Protein AF-A0A962NJT9-F1 (afdb_monomer)

Sequence (72 aa):
MALLTSYEERALTIVKDKDNWFSVSELGQCRLATLNKLVDKGYLERIRRPGPYVPNESVLFRLLAEEQPARH

Structure (mmCIF, N/CA/C/O backbone):
data_AF-A0A962NJT9-F1
#
_entry.id   AF-A0A962NJT9-F1
#
loop_
_atom_site.group_PDB
_atom_site.id
_atom_site.type_symbol
_atom_site.label_atom_id
_atom_site.label_alt_id
_atom_site.label_comp_id
_atom_site.label_asym_id
_atom_site.label_entity_id
_atom_site.label_seq_id
_atom_site.pdbx_PDB_ins_code
_atom_site.Cartn_x
_atom_site.Cartn_y
_atom_site.Cartn_z
_atom_site.occupancy
_atom_site.B_iso_or_equiv
_atom_site.auth_seq_id
_atom_site.auth_comp_id
_atom_site.auth_asym_id
_atom_site.auth_atom_id
_atom_site.pdbx_PDB_model_num
ATOM 1 N N . MET A 1 1 ? -13.952 -4.239 14.698 1.00 45.84 1 MET A N 1
ATOM 2 C CA . MET A 1 1 ? -12.846 -3.337 14.316 1.00 45.84 1 MET A CA 1
ATOM 3 C C . MET A 1 1 ? -11.585 -4.175 14.312 1.00 45.84 1 MET A C 1
ATOM 5 O O . MET A 1 1 ? -11.244 -4.707 15.360 1.00 45.84 1 MET A O 1
ATOM 9 N N . ALA A 1 2 ? -10.968 -4.403 13.152 1.00 59.56 2 ALA A N 1
ATOM 10 C CA . ALA A 1 2 ? -9.682 -5.091 13.126 1.00 59.56 2 ALA A CA 1
ATOM 11 C C . ALA A 1 2 ? -8.639 -4.155 13.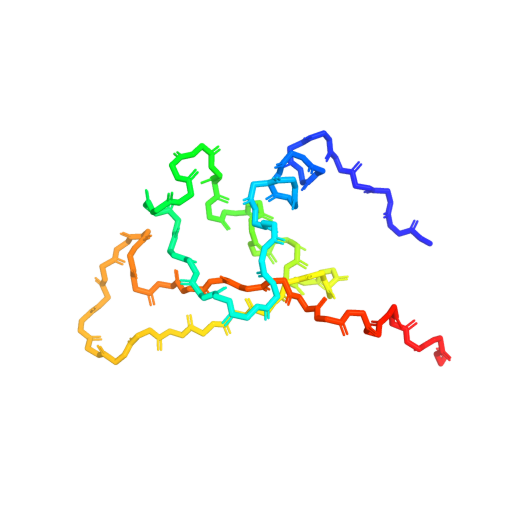750 1.00 59.56 2 ALA A C 1
ATOM 13 O O . ALA A 1 2 ? -8.478 -3.031 13.281 1.00 59.56 2 ALA A O 1
ATOM 14 N N . LEU A 1 3 ? -7.974 -4.593 14.819 1.00 80.38 3 LEU A N 1
ATOM 15 C CA . LEU A 1 3 ? -6.877 -3.829 15.407 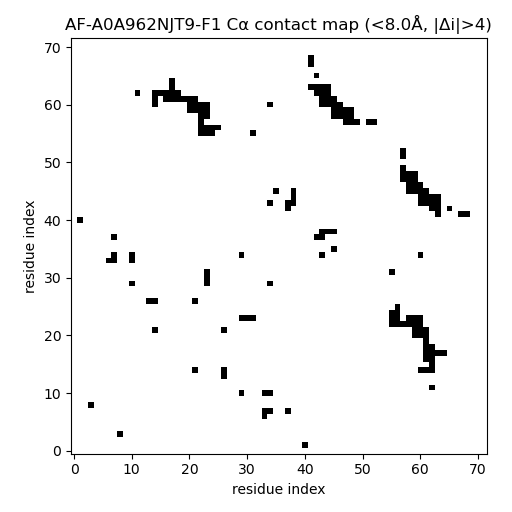1.00 80.38 3 LEU A CA 1
ATOM 16 C C . LEU A 1 3 ? -5.754 -3.717 14.368 1.00 80.38 3 LEU A C 1
ATOM 18 O O . LEU A 1 3 ? -5.353 -4.712 13.753 1.00 80.38 3 LEU A O 1
ATOM 22 N N . LEU A 1 4 ? -5.294 -2.492 14.132 1.00 85.44 4 LEU A N 1
ATOM 23 C CA . LEU A 1 4 ? -4.139 -2.237 13.285 1.00 85.44 4 LEU A CA 1
ATOM 24 C C . LEU A 1 4 ? -2.866 -2.538 14.075 1.00 85.44 4 LEU A C 1
ATOM 26 O O . LEU A 1 4 ? -2.782 -2.299 15.276 1.00 85.44 4 LEU A O 1
ATOM 30 N N . THR A 1 5 ? -1.869 -3.089 13.396 1.00 88.88 5 THR A N 1
ATOM 31 C CA . THR A 1 5 ? -0.518 -3.207 13.952 1.00 88.88 5 THR A CA 1
ATOM 32 C C . THR A 1 5 ? 0.196 -1.860 13.874 1.00 88.88 5 THR A C 1
ATOM 34 O O . THR A 1 5 ? -0.085 -1.064 12.978 1.00 88.88 5 THR A O 1
ATOM 37 N N . SER A 1 6 ? 1.219 -1.643 14.702 1.00 88.06 6 SER A N 1
ATOM 38 C CA . SER A 1 6 ? 2.006 -0.399 14.669 1.00 88.06 6 SER A CA 1
ATOM 39 C C . SER A 1 6 ? 2.639 -0.111 13.298 1.00 88.06 6 SER A C 1
ATOM 41 O O . SER A 1 6 ? 2.860 1.043 12.938 1.00 88.06 6 SER A O 1
ATOM 43 N N . TYR A 1 7 ? 2.914 -1.147 12.494 1.00 88.50 7 TYR A N 1
ATOM 44 C CA . TYR A 1 7 ? 3.398 -0.986 11.118 1.00 88.50 7 TYR A CA 1
ATOM 45 C C . TYR A 1 7 ? 2.311 -0.492 10.159 1.00 88.50 7 TYR A C 1
ATOM 47 O O . TYR A 1 7 ? 2.603 0.282 9.253 1.00 88.50 7 TYR A O 1
ATOM 55 N N . GLU A 1 8 ? 1.074 -0.946 10.343 1.00 89.44 8 GLU A N 1
ATOM 56 C CA . GLU A 1 8 ? -0.080 -0.534 9.543 1.00 89.44 8 GLU A CA 1
ATOM 57 C C . GLU A 1 8 ? -0.509 0.893 9.900 1.00 89.44 8 GLU A C 1
ATOM 59 O O . GLU A 1 8 ? -0.709 1.707 9.004 1.00 89.44 8 GLU A O 1
ATOM 64 N N . GLU A 1 9 ? -0.546 1.236 11.190 1.00 89.31 9 GLU A N 1
ATOM 65 C CA . GLU A 1 9 ? -0.810 2.605 11.658 1.00 89.31 9 GLU A CA 1
ATOM 66 C C . GLU A 1 9 ? 0.233 3.590 11.123 1.00 89.31 9 GLU A C 1
ATOM 68 O O . GLU A 1 9 ? -0.099 4.658 10.599 1.00 89.31 9 GLU A O 1
ATOM 73 N N . ARG A 1 10 ? 1.515 3.205 11.176 1.00 89.19 10 ARG A N 1
ATOM 74 C CA . ARG A 1 10 ? 2.598 4.009 10.604 1.00 89.19 10 ARG A CA 1
ATOM 75 C C . ARG A 1 10 ? 2.449 4.157 9.093 1.00 89.19 10 ARG A C 1
ATOM 77 O O . ARG A 1 10 ? 2.660 5.251 8.585 1.00 89.19 10 ARG A O 1
ATOM 84 N N . ALA A 1 11 ? 2.072 3.097 8.380 1.00 89.44 11 ALA A N 1
ATOM 85 C CA . ALA A 1 11 ? 1.868 3.159 6.936 1.00 89.44 11 ALA A CA 1
ATOM 86 C C . ALA A 1 11 ? 0.712 4.097 6.551 1.00 89.44 11 ALA A C 1
ATOM 88 O O . ALA A 1 11 ? 0.877 4.896 5.633 1.00 89.44 11 ALA A O 1
ATOM 89 N N . LEU A 1 12 ? -0.402 4.079 7.290 1.00 88.69 12 LEU A N 1
ATOM 90 C CA . LEU A 1 12 ? -1.501 5.038 7.107 1.00 88.69 12 LEU A CA 1
ATOM 91 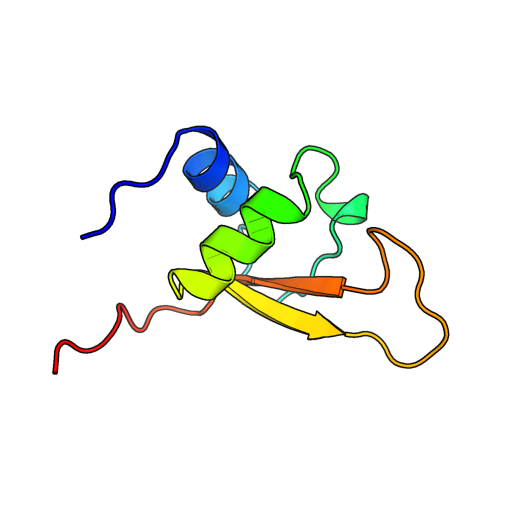C C . LEU A 1 12 ? -1.088 6.471 7.450 1.00 88.69 12 LEU A C 1
ATOM 93 O O . LEU A 1 12 ? -1.519 7.416 6.805 1.00 88.69 12 LEU A O 1
ATOM 97 N N . THR A 1 13 ? -0.195 6.641 8.425 1.00 87.62 13 THR A N 1
ATOM 98 C CA . THR A 1 13 ? 0.389 7.955 8.719 1.00 87.62 13 THR A CA 1
ATOM 99 C C . THR A 1 13 ? 1.342 8.425 7.619 1.00 87.62 13 THR A C 1
ATOM 101 O O . THR A 1 13 ? 1.631 9.610 7.554 1.00 87.62 13 THR A O 1
ATOM 104 N N . ILE A 1 14 ? 1.876 7.545 6.772 1.00 87.75 14 ILE A N 1
ATOM 105 C CA . ILE A 1 14 ? 2.762 7.928 5.659 1.00 87.75 14 ILE A CA 1
ATOM 106 C C . ILE A 1 14 ? 1.930 8.230 4.408 1.00 87.75 14 ILE A C 1
ATOM 108 O O . ILE A 1 14 ? 2.128 9.267 3.779 1.00 87.75 14 ILE A O 1
ATOM 112 N N . VAL A 1 15 ? 0.953 7.379 4.089 1.00 85.12 15 VAL A N 1
ATOM 113 C CA . VAL A 1 15 ? -0.038 7.628 3.035 1.00 85.12 15 VAL A CA 1
ATOM 114 C C . VAL A 1 15 ? -1.058 8.633 3.580 1.00 85.12 15 VAL A C 1
ATOM 116 O O . VAL A 1 15 ? -2.136 8.233 3.974 1.00 85.12 15 VAL A O 1
ATOM 119 N N . LYS A 1 16 ? -0.706 9.921 3.696 1.00 74.06 16 LYS A N 1
ATOM 120 C CA . LYS A 1 16 ? -1.575 10.962 4.302 1.00 74.06 16 LYS A CA 1
ATOM 121 C C . LYS A 1 16 ? -2.602 11.568 3.348 1.00 74.06 16 LYS A C 1
ATOM 123 O O . LYS A 1 16 ? -3.408 12.393 3.770 1.00 74.06 16 LYS A O 1
ATOM 128 N N . ASP A 1 17 ? -2.546 11.202 2.076 1.00 75.88 17 ASP A N 1
ATOM 129 C CA . ASP A 1 17 ? -3.239 11.910 1.011 1.00 75.88 17 ASP A CA 1
ATOM 130 C C . ASP A 1 17 ? -4.242 10.986 0.302 1.00 75.88 17 ASP A C 1
ATOM 132 O O . ASP A 1 17 ? -3.895 9.893 -0.158 1.00 75.88 17 ASP A O 1
ATOM 136 N N . LYS A 1 18 ? -5.506 11.423 0.289 1.00 78.75 18 LYS A N 1
ATOM 137 C CA . LYS A 1 18 ? -6.659 10.738 -0.321 1.00 78.75 18 LYS A CA 1
ATOM 138 C C . LYS A 1 18 ? -6.771 11.027 -1.826 1.00 78.75 18 LYS A C 1
ATOM 140 O O . LYS A 1 18 ? -7.494 10.326 -2.531 1.00 78.75 18 LYS A O 1
ATOM 145 N N . ASP A 1 19 ? -6.044 12.019 -2.330 1.00 82.94 19 ASP A N 1
ATOM 146 C CA . ASP A 1 19 ? -6.082 12.478 -3.717 1.00 82.94 19 ASP A CA 1
ATOM 147 C C . ASP A 1 19 ? -4.883 11.967 -4.527 1.00 82.94 19 ASP A C 1
ATOM 149 O O . ASP A 1 19 ? -4.979 11.807 -5.745 1.00 82.94 19 ASP A O 1
ATOM 153 N N . ASN A 1 20 ? -3.779 11.624 -3.858 1.00 88.62 20 ASN A N 1
ATOM 154 C CA . ASN A 1 20 ? -2.541 11.195 -4.505 1.00 88.62 20 ASN A CA 1
ATOM 155 C C . ASN A 1 20 ? -2.278 9.683 -4.422 1.00 88.62 20 ASN A C 1
ATOM 157 O O . ASN A 1 20 ? -2.494 9.027 -3.404 1.00 88.62 20 ASN A O 1
ATOM 161 N N . TRP A 1 21 ? -1.764 9.128 -5.521 1.00 92.19 21 TRP A N 1
ATOM 162 C CA . TRP A 1 21 ?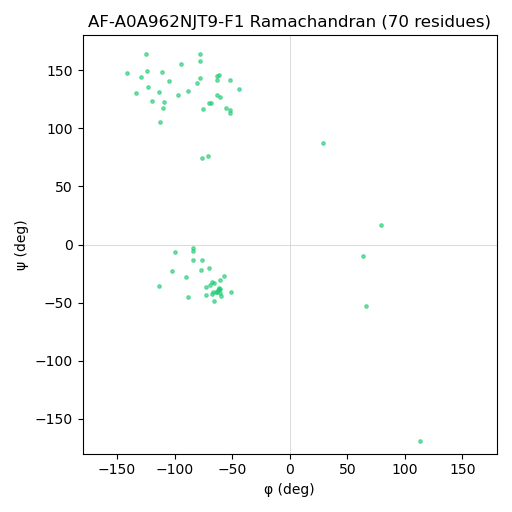 -1.344 7.731 -5.628 1.00 92.19 21 TRP A CA 1
ATOM 163 C C . TRP A 1 21 ? 0.160 7.601 -5.401 1.00 92.19 21 TRP A C 1
ATOM 165 O O . TRP A 1 21 ? 0.942 8.247 -6.092 1.00 92.19 21 TRP A O 1
ATOM 175 N N . PHE A 1 22 ? 0.561 6.697 -4.508 1.00 91.81 22 PHE A N 1
ATOM 176 C CA . PHE A 1 22 ? 1.961 6.477 -4.147 1.00 91.81 22 PHE A CA 1
ATOM 177 C C . PHE A 1 22 ? 2.380 5.032 -4.366 1.00 91.81 22 PHE A C 1
ATOM 179 O O . PHE A 1 22 ? 1.692 4.092 -3.968 1.00 91.81 22 PHE A O 1
ATOM 186 N N . SER A 1 23 ? 3.549 4.842 -4.954 1.00 92.88 23 SER A N 1
ATOM 187 C CA . SER A 1 23 ? 4.217 3.551 -5.005 1.00 92.88 23 SER A CA 1
ATOM 188 C C . SER A 1 23 ? 4.910 3.219 -3.683 1.00 92.88 23 SER A C 1
ATOM 190 O O . SER A 1 23 ? 5.152 4.077 -2.833 1.00 92.88 23 SER A O 1
ATOM 192 N N . VAL A 1 24 ? 5.272 1.952 -3.497 1.00 90.94 24 VAL A N 1
ATOM 193 C CA . VAL A 1 24 ? 6.033 1.521 -2.314 1.00 90.94 24 VAL A CA 1
ATOM 194 C C . VAL A 1 24 ? 7.392 2.224 -2.252 1.00 90.94 24 VAL A C 1
ATOM 196 O O . VAL A 1 24 ? 7.819 2.613 -1.167 1.00 90.94 24 VAL A O 1
ATOM 199 N N . SER A 1 25 ? 8.040 2.428 -3.403 1.00 90.44 25 SER A N 1
ATOM 200 C CA . SER A 1 25 ? 9.307 3.158 -3.507 1.00 90.44 25 SER A CA 1
ATOM 201 C C . SER A 1 25 ? 9.178 4.616 -3.054 1.00 90.44 25 SER A C 1
ATOM 203 O O . SER A 1 25 ? 10.057 5.107 -2.353 1.00 90.44 25 SER A O 1
ATOM 205 N N . GLU A 1 26 ? 8.067 5.286 -3.378 1.00 90.19 26 GLU A N 1
ATOM 206 C CA . GLU A 1 26 ? 7.787 6.664 -2.935 1.00 90.19 26 GLU A CA 1
ATOM 207 C C . GLU A 1 26 ? 7.512 6.747 -1.429 1.00 90.19 26 GLU A C 1
ATOM 209 O O . GLU A 1 26 ? 7.913 7.702 -0.769 1.00 90.19 26 GLU A O 1
ATOM 214 N N . LEU A 1 27 ? 6.867 5.723 -0.865 1.00 88.00 27 LEU A N 1
ATOM 215 C CA . LEU A 1 27 ? 6.595 5.648 0.572 1.00 88.00 27 LEU A CA 1
ATOM 216 C C . LEU A 1 27 ? 7.839 5.254 1.384 1.00 88.00 27 LEU A C 1
ATOM 218 O O . LEU A 1 27 ? 7.890 5.532 2.583 1.00 88.00 27 LEU A O 1
ATOM 222 N N . GLY A 1 28 ? 8.828 4.611 0.749 1.00 82.50 28 GLY A N 1
ATOM 223 C CA . GLY A 1 28 ? 10.185 4.316 1.232 1.00 82.50 28 GLY A CA 1
ATOM 224 C C . GLY A 1 28 ? 10.286 3.339 2.411 1.00 82.50 28 GLY A C 1
ATOM 225 O O . GLY A 1 28 ? 11.018 2.355 2.364 1.00 82.50 28 GLY A O 1
ATOM 226 N N . GLN A 1 29 ? 9.556 3.600 3.493 1.00 79.00 29 GLN A N 1
ATOM 227 C CA . GLN A 1 29 ? 9.595 2.853 4.753 1.00 79.00 29 GLN A CA 1
ATOM 228 C C . GLN A 1 29 ? 8.452 1.839 4.891 1.00 79.00 29 GLN A C 1
ATOM 230 O O . GLN A 1 29 ? 8.423 1.056 5.844 1.00 79.00 29 GLN A O 1
ATOM 235 N N . CYS A 1 30 ? 7.507 1.836 3.953 1.00 86.56 30 CYS A N 1
ATOM 236 C CA . CYS A 1 30 ? 6.389 0.904 3.942 1.00 86.56 30 CYS A CA 1
ATOM 237 C C . CYS A 1 30 ? 6.763 -0.374 3.191 1.00 86.56 30 CYS A C 1
ATOM 239 O O . CYS A 1 30 ? 7.264 -0.331 2.073 1.00 86.56 30 CYS A O 1
ATOM 241 N N . ARG A 1 31 ? 6.475 -1.539 3.776 1.00 89.62 31 ARG A N 1
ATOM 242 C CA . ARG A 1 31 ? 6.577 -2.813 3.052 1.00 89.62 31 ARG A CA 1
ATOM 243 C C . ARG A 1 31 ? 5.328 -3.013 2.199 1.00 89.62 31 ARG A C 1
ATOM 245 O O . ARG A 1 31 ? 4.217 -2.827 2.695 1.00 89.62 31 ARG A O 1
ATOM 252 N N . LEU A 1 32 ? 5.501 -3.513 0.974 1.00 89.56 32 LEU A N 1
ATOM 253 C CA . LEU A 1 32 ? 4.396 -3.874 0.074 1.00 89.56 32 LEU A CA 1
ATOM 254 C C . LEU A 1 32 ? 3.357 -4.780 0.758 1.00 89.56 32 LEU A C 1
ATOM 256 O O . LEU A 1 32 ? 2.156 -4.580 0.613 1.00 89.56 32 LEU A O 1
ATOM 260 N N . ALA A 1 33 ? 3.816 -5.749 1.557 1.00 91.12 33 ALA A N 1
ATOM 261 C CA . ALA A 1 33 ? 2.938 -6.647 2.305 1.00 91.12 33 ALA A CA 1
ATOM 262 C C . ALA A 1 33 ? 2.042 -5.909 3.317 1.00 91.12 33 ALA A C 1
ATOM 264 O O . ALA A 1 33 ? 0.883 -6.275 3.478 1.00 91.12 33 ALA A O 1
ATOM 265 N N . THR A 1 34 ? 2.554 -4.869 3.981 1.00 92.31 34 THR A N 1
ATOM 266 C CA . THR A 1 34 ? 1.776 -4.053 4.925 1.00 92.31 34 THR A CA 1
ATOM 267 C C . THR A 1 34 ? 0.698 -3.257 4.194 1.00 92.31 34 THR A C 1
ATOM 269 O O . THR A 1 34 ? -0.443 -3.222 4.639 1.00 92.31 34 THR A O 1
ATOM 272 N N . LEU A 1 35 ? 1.039 -2.670 3.045 1.00 91.88 35 LEU A N 1
ATOM 273 C CA . LEU A 1 35 ? 0.090 -1.910 2.230 1.00 91.88 35 LEU A CA 1
ATOM 274 C C . LEU A 1 35 ? -1.002 -2.814 1.646 1.00 91.88 35 LEU A C 1
ATOM 276 O O . LEU A 1 35 ? -2.171 -2.462 1.706 1.00 91.88 35 LEU A O 1
ATOM 280 N N . ASN A 1 36 ? -0.654 -4.018 1.179 1.00 91.81 36 ASN A N 1
ATOM 281 C CA . ASN A 1 36 ? -1.650 -4.995 0.730 1.00 91.81 36 ASN A CA 1
ATOM 282 C C . ASN A 1 36 ? -2.613 -5.402 1.856 1.00 91.81 36 ASN A C 1
ATOM 284 O O . ASN A 1 36 ? -3.814 -5.421 1.629 1.00 91.81 36 ASN A O 1
ATOM 288 N N . LYS A 1 37 ? -2.127 -5.629 3.084 1.00 91.81 37 LYS A N 1
ATOM 289 C CA . LYS A 1 37 ? -3.017 -5.902 4.229 1.00 91.81 37 LYS A CA 1
ATOM 290 C C . LYS A 1 37 ? -3.977 -4.747 4.508 1.00 91.81 37 LYS A C 1
ATOM 292 O O . LYS A 1 37 ? -5.124 -4.981 4.867 1.00 91.81 37 LYS A O 1
ATOM 297 N N . LEU A 1 38 ? -3.517 -3.505 4.366 1.00 91.00 38 LEU A N 1
ATOM 298 C CA . LEU A 1 38 ? -4.369 -2.327 4.526 1.00 91.00 38 LEU A CA 1
ATOM 299 C C . LEU A 1 38 ? -5.424 -2.214 3.417 1.00 91.00 38 LEU A C 1
ATOM 301 O O . LEU A 1 38 ? -6.528 -1.755 3.699 1.00 91.00 38 LEU A O 1
ATOM 305 N N . VAL A 1 39 ? -5.119 -2.674 2.201 1.00 92.12 39 VAL A N 1
ATOM 306 C CA . VAL A 1 39 ? -6.101 -2.816 1.112 1.00 92.12 39 VAL A CA 1
ATOM 307 C C . VAL A 1 39 ? -7.135 -3.884 1.457 1.00 92.12 39 VAL A C 1
ATOM 309 O O . VAL A 1 39 ? -8.328 -3.611 1.402 1.00 92.12 39 VAL A O 1
ATOM 312 N N . ASP A 1 40 ? -6.695 -5.065 1.901 1.00 90.69 40 ASP A N 1
ATOM 313 C CA . ASP A 1 40 ? -7.594 -6.161 2.296 1.00 90.69 40 ASP A CA 1
ATOM 314 C C . ASP A 1 40 ? -8.519 -5.759 3.461 1.00 90.69 40 ASP A C 1
ATOM 316 O O . ASP A 1 40 ? -9.647 -6.232 3.574 1.00 90.69 40 ASP A O 1
ATOM 320 N N . LYS A 1 41 ? -8.044 -4.860 4.331 1.00 89.06 41 LYS A N 1
ATOM 321 C CA . LYS A 1 41 ? -8.805 -4.282 5.446 1.00 89.06 41 LYS A CA 1
ATOM 322 C C . LYS A 1 41 ? -9.679 -3.079 5.050 1.00 89.06 41 LYS A C 1
ATOM 324 O O . LYS A 1 41 ? -10.380 -2.556 5.912 1.00 89.06 41 LYS A O 1
ATOM 329 N N . GLY A 1 42 ? -9.630 -2.630 3.794 1.00 89.62 42 GLY A N 1
ATOM 330 C CA . GLY A 1 42 ? -10.447 -1.528 3.275 1.00 89.62 42 GLY A CA 1
ATOM 331 C C . GLY A 1 42 ? -9.962 -0.120 3.635 1.00 89.62 42 GLY A C 1
ATOM 332 O O . GLY A 1 42 ? -10.733 0.825 3.536 1.00 89.62 42 GLY A O 1
ATOM 333 N N . TYR A 1 43 ? -8.708 0.052 4.064 1.00 89.69 43 TYR A N 1
ATOM 334 C CA . TYR A 1 43 ? -8.149 1.380 4.366 1.00 89.69 43 TYR A CA 1
ATOM 335 C C . TYR A 1 43 ? -7.477 2.042 3.161 1.00 89.69 43 TYR A C 1
ATOM 337 O O . TYR A 1 43 ? -7.388 3.268 3.095 1.00 89.69 43 TYR A O 1
ATOM 345 N N . LEU A 1 44 ? -6.959 1.239 2.231 1.00 92.00 44 LEU A N 1
ATOM 346 C CA . LEU A 1 44 ? -6.261 1.714 1.041 1.00 92.00 44 LEU A CA 1
ATOM 347 C C . LEU A 1 44 ? -6.913 1.151 -0.217 1.00 92.00 44 LEU A C 1
ATOM 349 O O . LEU A 1 44 ? -7.376 0.014 -0.237 1.00 92.00 44 LEU A O 1
ATOM 353 N N . GLU A 1 45 ? -6.845 1.916 -1.296 1.00 92.06 45 GLU A N 1
ATOM 354 C CA . GLU A 1 45 ? -7.066 1.404 -2.642 1.00 92.06 45 GLU A CA 1
ATOM 355 C C . GLU A 1 45 ? -5.737 1.039 -3.293 1.00 92.06 45 GLU A C 1
ATOM 357 O O . GLU A 1 45 ? -4.685 1.585 -2.948 1.00 92.06 45 GLU A O 1
ATOM 362 N N . ARG A 1 46 ? -5.788 0.126 -4.266 1.00 92.62 46 ARG A N 1
ATOM 363 C CA . ARG A 1 46 ? -4.616 -0.309 -5.024 1.00 92.62 46 ARG A CA 1
ATOM 364 C C . ARG A 1 46 ? -4.898 -0.329 -6.513 1.00 92.62 46 ARG A C 1
ATOM 366 O O . ARG A 1 46 ? -5.829 -0.997 -6.955 1.00 92.62 46 ARG A O 1
ATOM 373 N N . ILE A 1 47 ? -4.005 0.280 -7.284 1.00 93.69 47 ILE A N 1
ATOM 374 C CA . ILE A 1 47 ? -3.982 0.161 -8.745 1.00 93.69 47 ILE A CA 1
ATOM 375 C C . ILE A 1 47 ? -2.615 -0.308 -9.229 1.00 93.69 47 ILE A C 1
ATOM 377 O O . ILE A 1 47 ? -1.613 -0.260 -8.512 1.00 93.69 47 ILE A O 1
ATOM 381 N N . ARG A 1 48 ? -2.576 -0.763 -10.480 1.00 91.62 48 ARG A N 1
ATOM 382 C CA . ARG A 1 48 ? -1.343 -1.135 -11.167 1.00 91.62 48 ARG A CA 1
ATOM 383 C C . ARG A 1 48 ? -1.099 -0.172 -12.325 1.00 91.62 48 ARG A C 1
ATOM 385 O O . ARG A 1 48 ? -1.997 0.038 -13.136 1.00 91.62 48 ARG A O 1
ATOM 392 N N . ARG A 1 49 ? 0.118 0.372 -12.429 1.00 90.31 49 ARG A N 1
ATOM 393 C CA . ARG A 1 49 ? 0.542 1.152 -13.601 1.00 90.31 49 ARG A CA 1
ATOM 394 C C . ARG A 1 49 ? 0.540 0.262 -14.856 1.00 90.31 49 ARG A C 1
ATOM 396 O O . ARG A 1 49 ? 0.936 -0.906 -14.765 1.00 90.31 49 ARG A O 1
ATOM 403 N N . PRO A 1 50 ? 0.128 0.782 -16.024 1.00 90.00 50 PRO A N 1
ATOM 404 C CA . PRO A 1 50 ? 0.281 0.055 -17.277 1.00 90.00 50 PRO A CA 1
ATOM 405 C C . PRO A 1 50 ? 1.770 -0.166 -17.590 1.00 90.00 50 PRO A C 1
ATOM 407 O O . PRO A 1 50 ? 2.603 0.688 -17.291 1.00 90.00 50 PRO A O 1
ATOM 410 N N . GLY A 1 51 ? 2.099 -1.309 -18.201 1.00 89.19 51 GLY A N 1
ATOM 411 C CA . GLY A 1 51 ? 3.464 -1.649 -18.617 1.00 89.19 51 GLY A CA 1
ATOM 412 C C . GLY A 1 51 ? 4.107 -2.823 -17.859 1.00 89.19 51 GLY A C 1
ATOM 413 O O . GLY A 1 51 ? 3.416 -3.577 -17.153 1.00 89.19 51 GLY A O 1
ATOM 414 N N . PRO A 1 52 ? 5.429 -3.027 -18.045 1.00 91.00 52 PRO A N 1
ATOM 415 C CA . PRO A 1 52 ? 6.161 -4.108 -17.395 1.00 91.00 52 PRO A CA 1
ATOM 416 C C . PRO A 1 52 ? 6.108 -3.962 -15.875 1.00 91.00 52 PRO A C 1
ATOM 418 O O . PRO A 1 52 ? 6.068 -2.859 -15.331 1.00 91.00 52 PRO A O 1
ATOM 421 N N . TYR A 1 53 ? 6.078 -5.098 -15.182 1.00 90.44 53 TYR A N 1
ATOM 422 C CA . TYR A 1 53 ? 6.054 -5.104 -13.727 1.00 90.44 53 TYR A CA 1
ATOM 423 C C . TYR A 1 53 ? 7.442 -4.775 -13.170 1.00 90.44 53 TYR A C 1
ATOM 425 O O . TYR A 1 53 ? 8.390 -5.536 -13.348 1.00 90.44 53 TYR A O 1
ATOM 433 N N . VAL A 1 54 ? 7.520 -3.659 -12.456 1.00 90.44 54 VAL A N 1
ATOM 434 C CA . VAL A 1 54 ? 8.656 -3.212 -11.661 1.00 90.44 54 VAL A CA 1
ATOM 435 C C . VAL A 1 54 ? 8.256 -3.330 -10.187 1.00 90.44 54 VAL A C 1
ATOM 437 O O . VAL A 1 54 ? 7.289 -2.687 -9.753 1.00 90.44 54 VAL A O 1
ATOM 440 N N . PRO A 1 55 ? 8.952 -4.168 -9.399 1.00 84.06 55 PRO A N 1
ATOM 441 C CA . PRO A 1 55 ? 8.701 -4.289 -7.969 1.00 84.06 55 PRO A CA 1
ATOM 442 C C . PRO A 1 55 ? 8.722 -2.922 -7.281 1.00 84.06 55 PRO A C 1
ATOM 444 O O . PRO A 1 55 ? 9.546 -2.078 -7.608 1.00 84.06 55 PRO A O 1
ATOM 447 N N . ASN A 1 56 ? 7.826 -2.714 -6.317 1.00 86.62 56 ASN A N 1
ATOM 448 C CA . ASN A 1 56 ? 7.703 -1.486 -5.520 1.00 86.62 56 ASN A CA 1
ATOM 449 C C . ASN A 1 56 ? 7.326 -0.198 -6.276 1.00 86.62 56 ASN A C 1
ATOM 451 O O . ASN A 1 56 ? 6.952 0.765 -5.617 1.00 86.62 56 ASN A O 1
ATOM 455 N N . GLU A 1 57 ? 7.327 -0.190 -7.610 1.00 88.56 57 GLU A N 1
ATOM 456 C CA . GLU A 1 57 ? 6.994 0.985 -8.432 1.00 88.56 57 GLU A CA 1
ATOM 457 C C . GLU A 1 57 ? 5.705 0.817 -9.242 1.00 88.56 57 GLU A C 1
ATOM 459 O O . GLU A 1 57 ? 4.941 1.765 -9.425 1.00 88.56 57 GLU A O 1
ATOM 464 N N . SER A 1 58 ? 5.430 -0.394 -9.733 1.00 91.56 58 SER A N 1
ATOM 465 C CA . SER A 1 58 ? 4.260 -0.643 -10.584 1.00 91.56 58 SER A CA 1
ATOM 466 C C . SER A 1 58 ? 2.940 -0.708 -9.827 1.00 91.56 58 SER A C 1
ATOM 468 O O . SER A 1 58 ? 1.888 -0.695 -10.464 1.00 91.56 58 SER A O 1
ATOM 470 N N . VAL A 1 59 ? 2.975 -0.819 -8.500 1.00 92.56 59 VAL A N 1
ATOM 471 C CA . VAL A 1 59 ? 1.782 -0.906 -7.656 1.00 92.56 59 VAL A CA 1
ATOM 472 C C . VAL A 1 59 ? 1.653 0.388 -6.877 1.00 92.56 59 VAL A C 1
ATOM 474 O O . VAL A 1 59 ? 2.572 0.751 -6.144 1.00 92.56 59 VAL A O 1
ATOM 477 N N . LEU A 1 60 ? 0.517 1.057 -7.046 1.00 93.69 60 LEU A N 1
ATOM 478 C CA . LEU A 1 60 ? 0.214 2.317 -6.385 1.00 93.69 60 LEU A CA 1
ATOM 479 C C . LEU A 1 60 ? -0.887 2.130 -5.356 1.00 93.69 60 LEU A C 1
ATOM 481 O O . LEU A 1 60 ? -1.794 1.318 -5.545 1.00 93.69 60 LEU A O 1
ATOM 485 N N . PHE A 1 61 ? -0.802 2.930 -4.305 1.00 93.38 61 PHE A N 1
ATOM 486 C 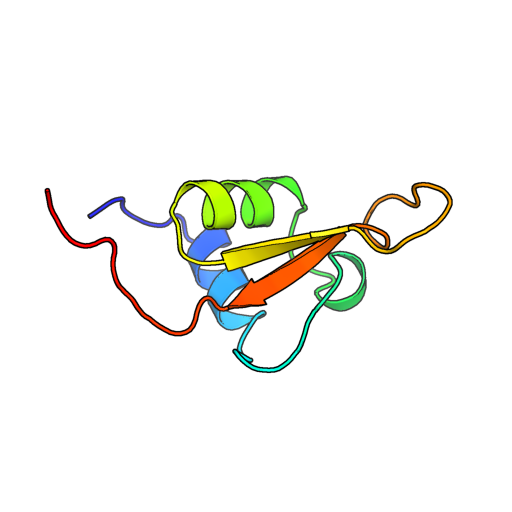CA . PHE A 1 61 ? -1.693 2.934 -3.163 1.00 93.38 61 PHE A CA 1
ATOM 487 C C . PHE A 1 61 ? -2.178 4.349 -2.887 1.00 93.38 61 PHE A C 1
ATOM 489 O O . PHE A 1 61 ? -1.424 5.309 -3.039 1.00 93.38 61 PHE A O 1
ATOM 496 N N . ARG A 1 62 ? -3.425 4.465 -2.451 1.00 92.38 62 ARG A N 1
ATOM 497 C CA . ARG A 1 62 ? -4.044 5.727 -2.044 1.00 92.38 62 ARG A CA 1
ATOM 498 C C . ARG A 1 62 ? -4.932 5.476 -0.839 1.00 92.38 62 ARG A C 1
ATOM 500 O O . ARG A 1 62 ? -5.496 4.387 -0.721 1.00 92.38 62 ARG A O 1
ATOM 507 N N . LEU A 1 63 ? -5.042 6.456 0.053 1.00 91.94 63 LEU A N 1
ATOM 508 C CA . LEU A 1 63 ? -6.004 6.391 1.151 1.00 91.94 63 LEU A CA 1
ATOM 509 C C . LEU A 1 63 ? -7.421 6.303 0.586 1.00 91.94 63 LEU A C 1
ATOM 511 O O . LEU A 1 63 ? -7.824 7.159 -0.201 1.00 91.94 63 LEU A O 1
ATOM 515 N N . LEU A 1 64 ? -8.188 5.306 1.024 1.00 88.06 64 LEU A N 1
ATOM 516 C CA . LEU A 1 64 ? -9.613 5.285 0.731 1.00 88.06 64 LEU A CA 1
ATOM 517 C C . LEU A 1 64 ? -10.265 6.407 1.551 1.00 88.06 64 LEU A C 1
ATOM 519 O O . LEU A 1 64 ? -10.118 6.473 2.775 1.00 88.06 64 LEU A O 1
ATOM 523 N N . ALA A 1 65 ? -10.935 7.334 0.871 1.00 66.88 65 ALA A N 1
ATOM 524 C CA . ALA A 1 65 ? -11.608 8.463 1.492 1.00 66.88 65 ALA A CA 1
ATOM 525 C C . ALA A 1 65 ? -12.856 7.996 2.255 1.00 66.88 65 ALA A C 1
ATOM 527 O O . ALA A 1 65 ? -13.951 8.147 1.753 1.00 66.88 65 ALA A O 1
ATOM 528 N N . GLU A 1 66 ? -12.672 7.397 3.435 1.00 62.03 66 GLU A N 1
ATOM 529 C CA . GLU A 1 66 ? -13.721 7.030 4.401 1.00 62.03 66 GLU A CA 1
ATOM 530 C C . GLU A 1 66 ? -15.108 6.727 3.809 1.00 62.03 66 GLU A C 1
ATOM 532 O O . GLU A 1 66 ? -16.021 7.541 3.877 1.00 62.03 66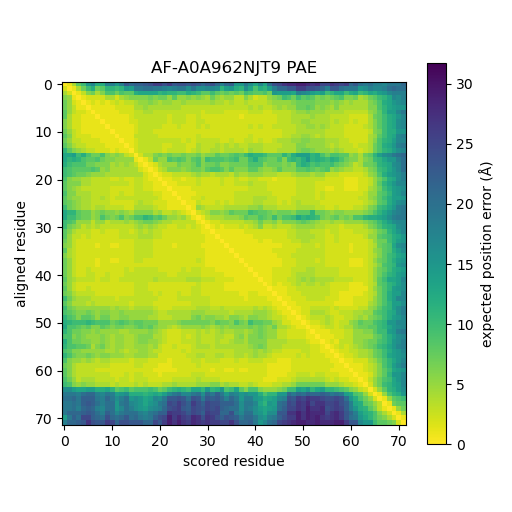 GLU A O 1
ATOM 537 N N . GLU A 1 67 ? -15.314 5.477 3.416 1.00 49.72 67 GLU A N 1
ATOM 538 C CA . GLU A 1 6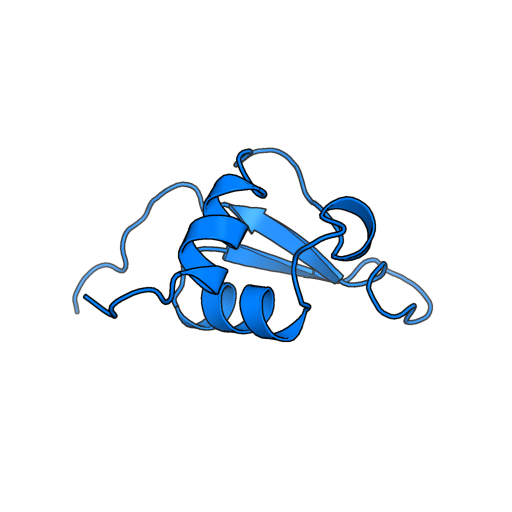7 ? -16.419 4.751 4.026 1.00 49.72 67 GLU A CA 1
ATOM 53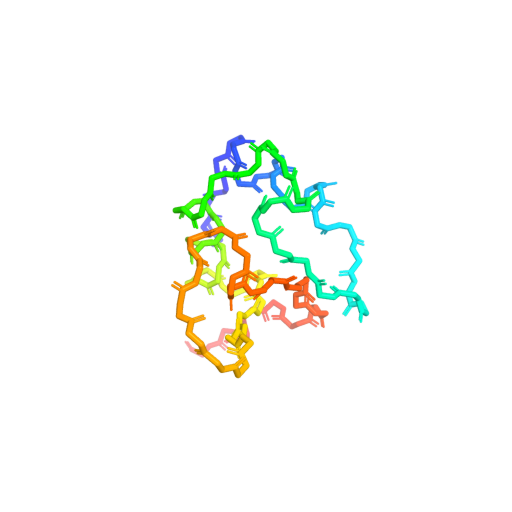9 C C . GLU A 1 67 ? -15.781 3.645 4.861 1.00 49.72 67 GLU A C 1
ATOM 541 O O . GLU A 1 67 ? -15.226 2.676 4.344 1.00 49.72 67 GLU A O 1
ATOM 546 N N . GLN A 1 68 ? -15.796 3.831 6.187 1.00 51.97 68 GLN A N 1
ATOM 547 C CA . GLN A 1 68 ? -15.675 2.705 7.113 1.00 51.97 68 GLN A CA 1
ATOM 548 C C . GLN A 1 68 ? -16.588 1.598 6.576 1.00 51.97 68 GLN A C 1
ATOM 550 O O . GLN A 1 68 ? -17.715 1.932 6.208 1.00 51.97 68 GLN A O 1
ATOM 555 N N . PRO A 1 69 ? -16.151 0.328 6.493 1.00 46.59 69 PRO A N 1
ATOM 556 C CA . PRO A 1 69 ? -16.955 -0.703 5.856 1.00 46.59 69 PRO A CA 1
ATOM 557 C C . PRO A 1 69 ? -18.354 -0.686 6.467 1.00 46.59 69 PRO A C 1
ATOM 559 O O . PRO A 1 69 ? -18.514 -0.905 7.674 1.00 46.59 69 PRO A O 1
ATOM 562 N N . ALA A 1 70 ? -19.341 -0.354 5.629 1.00 47.47 70 ALA A N 1
ATOM 563 C CA . ALA A 1 70 ? -20.743 -0.450 5.968 1.00 47.47 70 ALA A CA 1
ATOM 564 C C . ALA A 1 70 ? -20.963 -1.872 6.483 1.00 47.47 70 ALA A C 1
ATOM 566 O O . ALA A 1 70 ? -20.760 -2.855 5.769 1.00 47.47 70 ALA A O 1
ATOM 567 N N . ARG A 1 71 ? -21.283 -1.971 7.775 1.00 48.59 71 ARG A N 1
ATOM 568 C CA . ARG A 1 71 ? -21.722 -3.215 8.397 1.00 48.59 71 ARG A CA 1
ATOM 569 C C . ARG A 1 71 ? -22.928 -3.720 7.603 1.00 48.59 71 ARG A C 1
ATOM 571 O O . ARG A 1 71 ? -23.950 -3.040 7.594 1.00 48.59 71 ARG A O 1
ATOM 578 N N . HIS A 1 72 ? -22.803 -4.891 6.994 1.00 38.34 72 HIS A N 1
ATOM 579 C CA . HIS A 1 72 ? -23.936 -5.730 6.622 1.00 38.34 72 HIS A CA 1
ATOM 580 C C . HIS A 1 72 ? -23.879 -7.013 7.443 1.00 38.34 72 HIS A C 1
ATOM 582 O O . HIS A 1 72 ? -22.759 -7.551 7.606 1.00 38.34 72 HIS A O 1
#

pLDDT: mean 83.7, std 13.76, range [38.34, 93.69]

Foldseek 3Di:
DPDQDPLLVVLCVLLVAQPDKAFQVRSPSHDPVSQVVCVVQVQKDWDAAPDDDDPRHRIIIHGNPDDNPDDD

Solvent-accessible surface area (backbone atoms only — not comparable to full-atom values): 4413 Å² total; per-residue (Å²): 131,85,84,74,50,76,69,46,53,50,41,51,67,65,52,75,40,66,87,50,78,39,24,34,62,77,60,65,83,46,53,64,71,51,54,50,52,35,33,79,70,58,51,29,44,78,51,69,58,89,73,80,88,43,87,49,60,29,46,30,36,26,31,48,80,76,70,71,80,79,87,126

Secondary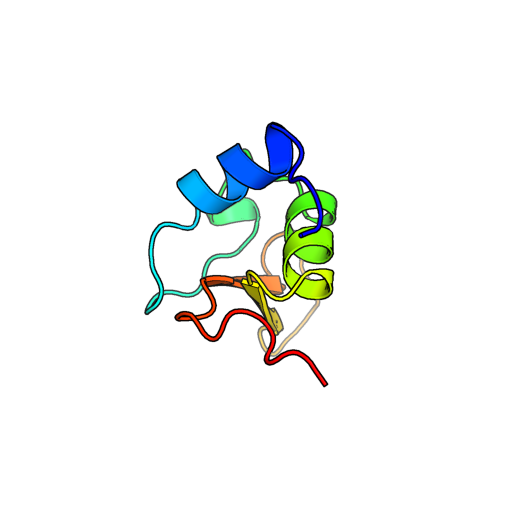 structure (DSSP, 8-state):
-PPPPHHHHHHHHH---SS--EEHHHHSS--HHHHHHHHHTTSEEEEE-SSS--TTTSEEEEE--S------

Mean predicted aligned error: 6.27 Å

Nearest PDB structures (foldseek):
  2zfw-assembly1_A  TM=5.942E-01  e=2.499E-01  Synechococcus sp.
  3c18-assembly2_C  TM=6.230E-01  e=6.077E-01  Exiguobacterium sibiricum 255-15
  2l2o-assembly1_A  TM=5.269E-01  e=6.077E-01  Homo sapiens
  2zfw-assembly1_B  TM=5.657E-01  e=1.478E+00  Synechococcus sp.
  9bcx-assembly1_F  TM=6.491E-01  e=3.356E+00  Saccharomyces cerevisiae

Radius of gyration: 12.12 Å; Cα contacts (8 Å, |Δi|>4): 90; chains: 1; bounding box: 34×19×34 Å